Protein AF-A0ABD5VMC8-F1 (afdb_monomer)

Mean predicted aligned error: 4.79 Å

Sequence (68 aa):
MPVTIDTRNSADRWRYTCPNGHRNWEAVNNHFWCQSCAQRNWTEDPEFADLHDVKTGERVARERVRLV

Nearest PDB structures (foldseek):
  6ldw-assembly1_H  TM=4.904E-01  e=7.370E+00  Oryctolagus cuniculus

Structure (mmCIF, N/CA/C/O backbone):
data_AF-A0ABD5VMC8-F1
#
_entry.id   AF-A0ABD5VMC8-F1
#
loop_
_atom_site.group_PDB
_atom_site.id
_atom_site.type_symbol
_atom_site.label_atom_id
_atom_site.label_alt_id
_atom_site.label_comp_id
_atom_site.label_asym_id
_atom_site.label_entity_id
_atom_site.label_seq_id
_atom_site.pdbx_PDB_ins_code
_atom_site.Cartn_x
_atom_site.Cartn_y
_atom_site.Cartn_z
_atom_site.occupancy
_atom_site.B_iso_or_equiv
_atom_site.auth_seq_id
_atom_site.auth_comp_id
_atom_site.auth_asym_id
_atom_site.auth_atom_id
_atom_site.pdbx_PDB_model_num
ATOM 1 N N . MET A 1 1 ? 0.415 -13.680 12.594 1.00 66.31 1 MET A N 1
ATOM 2 C CA . MET A 1 1 ? -0.984 -13.678 12.113 1.00 66.31 1 MET A CA 1
ATOM 3 C C . MET A 1 1 ? -0.998 -13.035 10.734 1.00 66.31 1 MET A C 1
ATOM 5 O O . MET A 1 1 ? -0.281 -12.051 10.577 1.00 66.31 1 MET A O 1
ATOM 9 N N . PRO A 1 2 ? -1.706 -13.594 9.739 1.00 77.00 2 PRO A N 1
ATOM 10 C CA . PRO A 1 2 ? -1.814 -12.970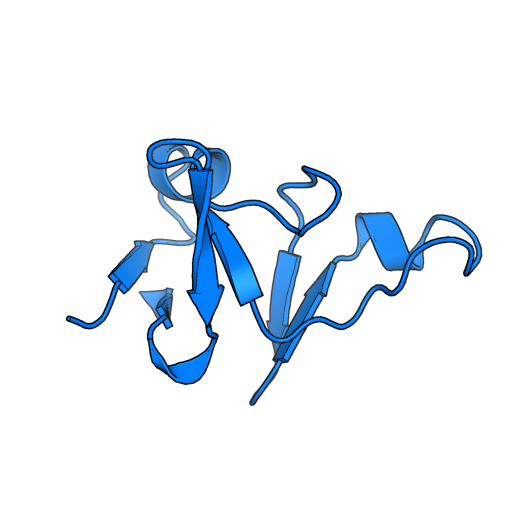 8.425 1.00 77.00 2 PRO A CA 1
ATOM 11 C C . PRO A 1 2 ? -2.648 -11.685 8.517 1.00 77.00 2 PRO A C 1
ATOM 13 O O . PRO A 1 2 ? -3.710 -11.668 9.139 1.00 77.00 2 PRO A O 1
ATOM 16 N N . VAL A 1 3 ? -2.152 -10.612 7.914 1.00 84.75 3 VAL A N 1
ATOM 17 C CA . VAL A 1 3 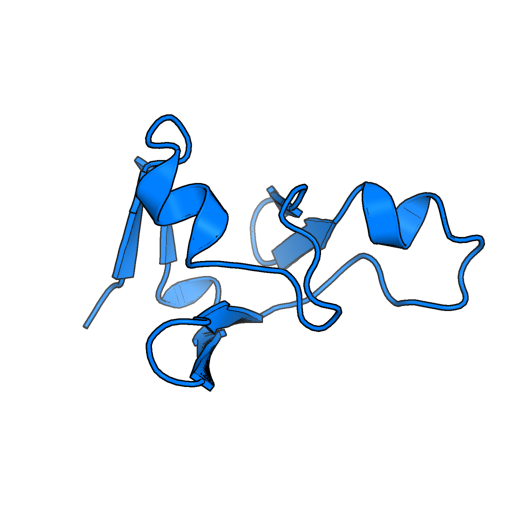? -2.821 -9.319 7.794 1.00 84.75 3 VAL A CA 1
ATOM 18 C C . VAL A 1 3 ? -3.654 -9.346 6.523 1.00 84.75 3 VAL A C 1
ATOM 20 O O . VAL A 1 3 ? -3.121 -9.516 5.430 1.00 84.75 3 VAL A O 1
ATOM 23 N N . THR A 1 4 ? -4.967 -9.202 6.662 1.00 88.25 4 THR A N 1
ATOM 24 C CA . THR A 1 4 ? -5.858 -9.090 5.504 1.00 88.25 4 THR A CA 1
ATOM 25 C C . THR A 1 4 ? -6.004 -7.617 5.152 1.00 88.25 4 THR A C 1
ATOM 27 O O . THR A 1 4 ? -6.348 -6.826 6.024 1.00 88.25 4 THR A O 1
ATOM 30 N N . ILE A 1 5 ? -5.703 -7.259 3.906 1.00 85.62 5 ILE A N 1
ATOM 31 C CA . ILE A 1 5 ? -5.804 -5.893 3.391 1.00 85.62 5 ILE A CA 1
ATOM 32 C C . ILE A 1 5 ? -6.841 -5.905 2.276 1.00 85.62 5 ILE A C 1
ATOM 34 O O . ILE A 1 5 ? -6.633 -6.544 1.244 1.00 85.62 5 ILE A O 1
ATOM 38 N N . ASP A 1 6 ? -7.943 -5.190 2.473 1.00 86.31 6 ASP 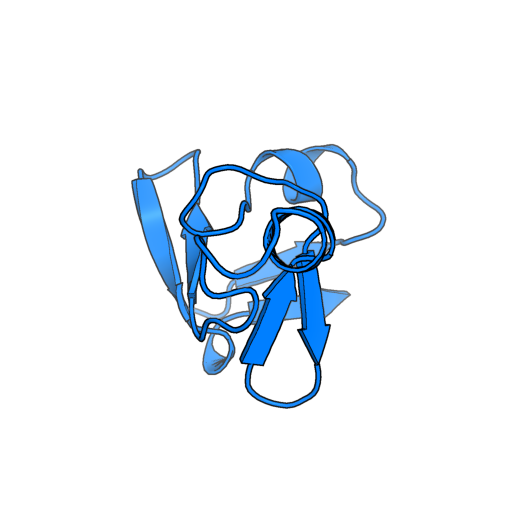A N 1
ATOM 39 C CA . ASP A 1 6 ? -8.911 -4.958 1.410 1.00 86.31 6 ASP A CA 1
ATOM 40 C C . ASP A 1 6 ? -8.461 -3.746 0.580 1.00 86.31 6 ASP A C 1
ATOM 42 O O . ASP A 1 6 ? -8.444 -2.607 1.044 1.00 86.31 6 ASP A O 1
ATOM 46 N N . THR A 1 7 ? -8.070 -3.989 -0.671 1.00 79.31 7 THR A N 1
ATOM 47 C CA . THR A 1 7 ? -7.583 -2.925 -1.577 1.00 79.31 7 THR A CA 1
ATOM 48 C C . THR A 1 7 ? -8.699 -2.023 -2.113 1.00 79.31 7 THR A C 1
ATOM 50 O O . THR A 1 7 ? -8.427 -0.934 -2.642 1.00 79.31 7 THR A O 1
ATOM 53 N N . ARG A 1 8 ? -9.954 -2.463 -1.971 1.00 80.75 8 ARG A N 1
ATOM 54 C CA . ARG A 1 8 ? -11.174 -1.721 -2.308 1.00 80.75 8 ARG A CA 1
ATOM 55 C C . ARG A 1 8 ? -11.645 -0.884 -1.124 1.00 80.75 8 ARG A C 1
ATOM 57 O O . ARG A 1 8 ? -12.313 0.130 -1.327 1.00 80.75 8 ARG A O 1
ATOM 64 N N . ASN A 1 9 ? -11.257 -1.259 0.093 1.00 83.19 9 ASN A N 1
ATOM 65 C CA . ASN A 1 9 ? -11.485 -0.459 1.282 1.00 83.19 9 ASN A CA 1
ATOM 66 C C . ASN A 1 9 ? -10.485 0.701 1.354 1.00 83.19 9 ASN A C 1
ATOM 68 O O . ASN A 1 9 ? -9.274 0.530 1.514 1.00 83.19 9 ASN A O 1
ATOM 72 N N . SER A 1 10 ? -11.009 1.921 1.283 1.00 78.56 10 SER A N 1
ATOM 73 C CA . SER A 1 10 ? -10.211 3.129 1.442 1.00 78.56 10 SER A CA 1
ATOM 74 C C . SER A 1 10 ? -9.511 3.177 2.806 1.00 78.56 10 SER A C 1
ATOM 76 O O . SER A 1 10 ? -8.363 3.598 2.862 1.00 78.56 10 SER A O 1
ATOM 78 N N . ALA A 1 11 ? -10.110 2.690 3.894 1.00 81.69 11 ALA A N 1
ATOM 79 C CA . ALA A 1 11 ? -9.472 2.721 5.213 1.00 81.69 11 ALA A CA 1
ATOM 80 C C . ALA A 1 11 ? -8.187 1.874 5.275 1.00 81.69 11 ALA A C 1
ATOM 82 O O . ALA A 1 11 ? -7.153 2.349 5.751 1.00 81.69 11 ALA A O 1
ATOM 83 N N . ASP A 1 12 ? -8.224 0.651 4.741 1.00 81.88 12 ASP A N 1
ATOM 84 C CA . ASP A 1 12 ? -7.054 -0.234 4.711 1.00 81.88 12 ASP A CA 1
ATOM 85 C C . ASP A 1 12 ? -5.966 0.321 3.786 1.00 81.88 12 ASP A C 1
ATOM 87 O O . ASP A 1 12 ? -4.784 0.331 4.132 1.00 81.88 12 ASP A O 1
ATOM 91 N N . ARG A 1 13 ? -6.362 0.906 2.654 1.00 80.69 13 ARG A N 1
ATOM 92 C CA . ARG A 1 13 ? -5.434 1.532 1.704 1.00 80.69 13 ARG A CA 1
ATOM 93 C C . ARG A 1 13 ? -4.747 2.792 2.236 1.00 80.69 13 ARG A C 1
ATOM 95 O O . ARG A 1 13 ? -3.687 3.173 1.746 1.00 80.69 13 ARG A O 1
ATOM 102 N N . TRP A 1 14 ? -5.341 3.451 3.228 1.00 84.50 14 TRP A N 1
ATOM 103 C CA . TRP A 1 14 ? -4.712 4.561 3.949 1.00 84.50 14 TRP A CA 1
ATOM 104 C C . TRP A 1 14 ? -3.813 4.095 5.094 1.00 84.50 14 TRP A C 1
ATOM 106 O O . TRP A 1 14 ? -2.864 4.800 5.436 1.00 84.50 14 TRP A O 1
ATOM 116 N N . ARG A 1 15 ? -4.097 2.927 5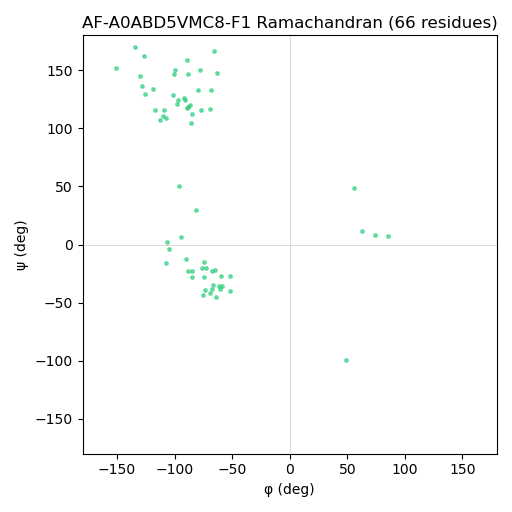.677 1.00 88.81 15 ARG A N 1
ATOM 117 C CA . ARG A 1 15 ? -3.313 2.349 6.769 1.00 88.81 15 ARG A CA 1
ATOM 118 C C . ARG A 1 15 ? -1.993 1.755 6.291 1.00 88.81 15 ARG A C 1
ATOM 120 O O . ARG A 1 15 ? -0.980 1.952 6.953 1.00 88.81 15 ARG A O 1
ATOM 127 N N . TYR A 1 16 ? -2.009 1.027 5.179 1.00 89.44 16 TYR A N 1
ATOM 128 C CA . TYR A 1 16 ? -0.822 0.368 4.643 1.00 89.44 16 TYR A CA 1
ATOM 129 C C . TYR A 1 16 ? -0.206 1.221 3.542 1.00 89.44 16 TYR A C 1
ATOM 131 O O . TYR A 1 16 ? -0.859 1.522 2.543 1.00 89.44 16 TYR A O 1
ATOM 139 N N . THR A 1 17 ? 1.049 1.616 3.716 1.00 91.25 17 THR A N 1
ATOM 140 C CA . THR A 1 17 ? 1.776 2.489 2.791 1.00 91.25 17 THR A CA 1
ATOM 141 C C . THR A 1 17 ? 3.097 1.855 2.374 1.00 91.25 17 THR A C 1
ATOM 143 O O . THR A 1 17 ? 3.584 0.917 3.003 1.00 91.25 17 THR A O 1
ATOM 146 N N . CYS A 1 18 ? 3.692 2.333 1.282 1.00 89.19 18 CYS A N 1
ATOM 147 C CA . CYS A 1 18 ? 5.063 1.966 0.953 1.00 89.19 18 CYS A CA 1
ATOM 148 C C . CYS A 1 18 ? 6.030 2.524 2.020 1.00 89.19 18 CYS A C 1
ATOM 150 O O . CYS A 1 18 ? 5.646 3.418 2.780 1.00 89.19 18 CYS A O 1
ATOM 152 N N . PRO A 1 19 ? 7.296 2.074 2.058 1.00 85.25 19 PRO A N 1
ATOM 153 C CA . PRO A 1 19 ? 8.303 2.578 2.998 1.00 85.25 19 PRO A CA 1
ATOM 154 C C . PRO A 1 19 ? 8.444 4.108 3.001 1.00 85.25 19 PRO A C 1
ATOM 156 O O . PRO A 1 19 ? 8.772 4.698 4.025 1.00 85.25 19 PRO A O 1
ATOM 159 N N . ASN A 1 20 ? 8.128 4.742 1.869 1.00 84.81 20 ASN A N 1
ATOM 160 C CA . ASN A 1 20 ? 8.198 6.188 1.661 1.00 84.81 20 ASN A CA 1
ATOM 161 C C . ASN A 1 20 ? 6.867 6.915 1.919 1.00 84.81 20 ASN A C 1
ATOM 163 O O . ASN A 1 20 ? 6.748 8.110 1.663 1.00 84.81 20 ASN A O 1
ATOM 167 N N . GLY A 1 21 ? 5.846 6.211 2.412 1.00 86.31 21 GLY A N 1
ATOM 168 C CA . GLY A 1 21 ? 4.553 6.783 2.791 1.00 86.31 21 GLY A CA 1
ATOM 169 C C . GLY A 1 21 ? 3.540 6.930 1.650 1.00 86.31 21 GLY A C 1
ATOM 170 O O . GLY A 1 21 ? 2.465 7.499 1.853 1.00 86.31 21 GLY A O 1
ATOM 171 N N . HIS A 1 22 ? 3.826 6.412 0.454 1.00 88.62 22 HIS A N 1
ATOM 172 C CA . HIS A 1 22 ? 2.868 6.415 -0.653 1.00 88.62 22 HIS A CA 1
ATOM 173 C C . HIS A 1 22 ? 1.803 5.320 -0.487 1.00 88.62 22 HIS A C 1
ATOM 175 O O . HIS A 1 22 ? 2.055 4.252 0.060 1.00 88.62 22 HIS A O 1
ATOM 181 N N . ARG A 1 23 ? 0.602 5.566 -1.017 1.00 87.25 23 ARG A N 1
ATOM 182 C CA . ARG A 1 23 ? -0.554 4.640 -0.952 1.00 87.25 23 ARG A CA 1
ATOM 183 C C . ARG A 1 23 ? -0.822 3.919 -2.271 1.00 87.25 23 ARG A C 1
ATOM 185 O O . ARG A 1 23 ? -1.729 3.099 -2.364 1.00 87.25 23 ARG A O 1
ATOM 192 N N . ASN A 1 24 ? -0.062 4.271 -3.304 1.00 87.19 24 ASN A N 1
ATOM 193 C CA . ASN A 1 24 ? -0.235 3.762 -4.657 1.00 87.19 24 ASN A CA 1
ATOM 194 C C . ASN A 1 24 ? 0.716 2.591 -4.923 1.00 87.19 24 ASN A C 1
ATOM 196 O O . ASN A 1 24 ? 1.503 2.603 -5.871 1.00 87.19 24 ASN A O 1
ATOM 200 N N . TR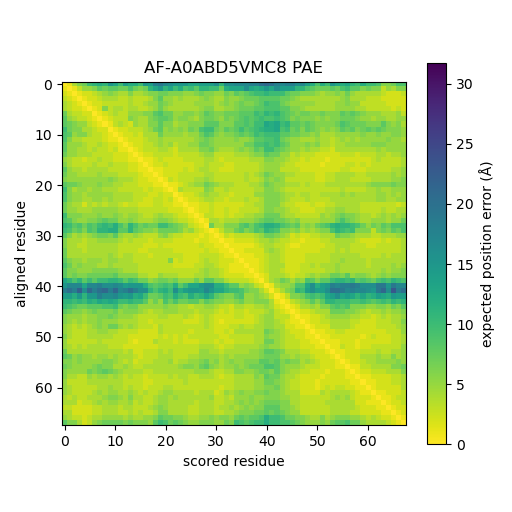P A 1 25 ? 0.690 1.637 -3.995 1.00 88.88 25 TRP A N 1
ATOM 201 C CA . TRP A 1 25 ? 1.418 0.387 -4.096 1.00 88.88 25 TRP A CA 1
ATOM 202 C C . TRP A 1 25 ? 0.483 -0.731 -4.557 1.00 88.88 25 TRP A C 1
ATOM 204 O O . TRP A 1 25 ? -0.717 -0.719 -4.281 1.00 88.88 25 TRP A O 1
ATOM 214 N N . GLU A 1 26 ? 1.054 -1.699 -5.253 1.00 87.50 26 GLU A N 1
ATOM 215 C CA . GLU A 1 26 ? 0.403 -2.890 -5.777 1.00 87.50 26 GLU A CA 1
ATOM 216 C C . GLU A 1 26 ? 1.233 -4.106 -5.372 1.00 87.50 26 GLU A C 1
ATOM 218 O O . GLU A 1 26 ? 2.456 -4.031 -5.293 1.00 87.50 26 GLU A O 1
ATOM 223 N N . ALA A 1 27 ? 0.595 -5.238 -5.080 1.00 85.69 27 ALA A N 1
ATOM 224 C CA . ALA A 1 27 ? 1.337 -6.468 -4.827 1.00 85.69 27 ALA A CA 1
ATOM 225 C C . ALA A 1 27 ? 1.550 -7.218 -6.139 1.00 85.69 27 ALA A C 1
ATOM 227 O O . ALA A 1 27 ? 0.590 -7.674 -6.760 1.00 85.69 27 ALA A O 1
ATOM 228 N N . VAL A 1 28 ? 2.809 -7.392 -6.524 1.00 82.12 28 VAL A N 1
ATOM 229 C CA . VAL A 1 28 ? 3.205 -8.110 -7.733 1.00 82.12 28 VAL A CA 1
ATOM 230 C C . VAL A 1 28 ? 3.916 -9.382 -7.297 1.00 82.12 28 VAL A C 1
ATOM 232 O O . VAL A 1 28 ? 5.035 -9.352 -6.795 1.00 82.12 28 VAL A O 1
ATOM 235 N N . ASN A 1 29 ? 3.242 -10.523 -7.453 1.00 79.81 29 ASN A N 1
ATOM 236 C CA . ASN A 1 29 ? 3.736 -11.838 -7.036 1.00 79.81 29 ASN A CA 1
ATOM 237 C C . ASN A 1 29 ? 4.273 -11.839 -5.587 1.00 79.81 29 ASN A C 1
ATOM 239 O O . ASN A 1 29 ? 3.485 -11.900 -4.638 1.00 79.81 29 ASN A O 1
ATOM 243 N N . ASN A 1 30 ? 5.601 -11.750 -5.440 1.00 83.62 30 ASN A N 1
ATOM 244 C CA . ASN A 1 30 ? 6.345 -11.900 -4.192 1.00 83.62 30 ASN A CA 1
ATOM 245 C C . ASN A 1 30 ? 6.903 -10.586 -3.616 1.00 83.62 30 ASN A C 1
ATOM 247 O O . ASN A 1 30 ? 7.569 -10.612 -2.585 1.00 83.62 30 ASN A O 1
ATOM 251 N N . HIS A 1 31 ? 6.639 -9.450 -4.256 1.00 87.38 31 HIS A N 1
ATOM 252 C CA . HIS A 1 31 ? 7.011 -8.126 -3.766 1.00 87.38 31 HIS A CA 1
ATOM 253 C C . HIS A 1 31 ? 5.834 -7.159 -3.904 1.00 87.38 31 HIS A C 1
ATOM 255 O O . HIS A 1 31 ? 4.797 -7.459 -4.500 1.00 87.38 31 HIS A O 1
ATOM 261 N N . PHE A 1 32 ? 5.983 -5.993 -3.304 1.00 90.25 32 PHE A N 1
ATOM 262 C CA . PHE A 1 32 ? 5.147 -4.842 -3.562 1.00 90.25 32 PHE A CA 1
ATOM 263 C C . PHE A 1 32 ? 5.877 -3.901 -4.500 1.00 90.25 32 PHE A C 1
ATOM 265 O O . PHE A 1 32 ? 7.098 -3.778 -4.459 1.00 90.25 32 PHE A O 1
ATOM 272 N N . TRP A 1 33 ? 5.102 -3.234 -5.335 1.00 89.38 33 TRP A N 1
ATOM 273 C CA . TRP A 1 33 ? 5.574 -2.257 -6.286 1.00 89.38 33 TRP A CA 1
ATOM 274 C C . TRP A 1 33 ? 4.814 -0.954 -6.083 1.00 89.38 33 TRP A C 1
ATOM 276 O O . TRP A 1 33 ? 3.590 -0.961 -6.021 1.00 89.38 33 TRP A O 1
ATOM 286 N N . CYS A 1 34 ? 5.507 0.174 -5.970 1.00 90.69 34 CYS A N 1
ATOM 287 C CA . CYS A 1 34 ? 4.878 1.483 -5.837 1.00 90.69 34 CYS A CA 1
ATOM 288 C C . CYS A 1 34 ? 5.057 2.320 -7.100 1.00 90.69 34 CYS A C 1
ATOM 290 O O . CYS A 1 34 ? 6.154 2.801 -7.393 1.00 90.69 34 CYS A O 1
ATOM 292 N N . GLN A 1 35 ? 3.941 2.633 -7.760 1.00 88.75 35 GLN A N 1
ATOM 293 C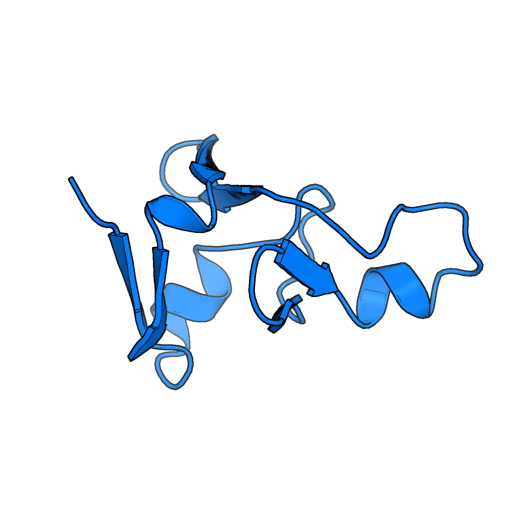 CA . GLN A 1 35 ? 3.931 3.458 -8.967 1.00 88.75 35 GLN A CA 1
ATOM 294 C C . GLN A 1 35 ? 4.498 4.864 -8.708 1.00 88.75 35 GLN A C 1
ATOM 296 O O . GLN A 1 35 ? 5.230 5.401 -9.534 1.00 88.75 35 GLN A O 1
ATOM 301 N N . SER A 1 36 ? 4.207 5.464 -7.547 1.00 88.25 36 SER A N 1
ATOM 302 C CA . SER A 1 36 ? 4.732 6.793 -7.191 1.00 88.25 36 SER A CA 1
ATOM 303 C C . SER A 1 36 ? 6.250 6.806 -6.985 1.00 88.25 36 SER A C 1
ATOM 305 O O . SER A 1 36 ? 6.895 7.785 -7.349 1.00 88.25 36 SER A O 1
ATOM 307 N N . CYS A 1 37 ? 6.829 5.730 -6.439 1.00 88.06 37 CYS A N 1
ATOM 308 C CA . CYS A 1 37 ? 8.281 5.588 -6.324 1.00 88.06 37 CYS A CA 1
ATOM 309 C C . CYS A 1 37 ? 8.907 5.394 -7.710 1.00 88.06 37 CYS A C 1
ATOM 311 O O . CYS A 1 37 ? 9.880 6.066 -8.035 1.00 88.06 37 CYS A O 1
ATOM 313 N N . ALA A 1 38 ? 8.280 4.581 -8.569 1.00 86.69 38 ALA A N 1
ATOM 314 C CA . ALA A 1 38 ? 8.756 4.345 -9.933 1.00 86.69 38 ALA A CA 1
ATOM 315 C C . ALA A 1 38 ? 8.772 5.634 -10.775 1.00 86.69 38 AL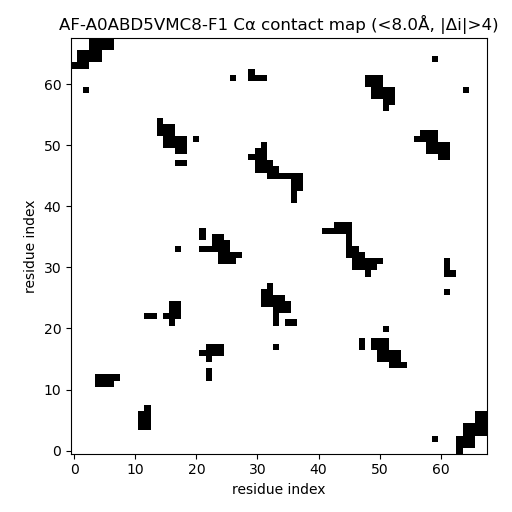A A C 1
ATOM 317 O O . ALA A 1 38 ? 9.681 5.853 -11.570 1.00 86.69 38 ALA A O 1
ATOM 318 N N . GLN A 1 39 ? 7.795 6.524 -10.568 1.00 86.50 39 GLN A N 1
ATOM 319 C CA . GLN A 1 39 ? 7.739 7.826 -11.240 1.00 86.50 39 GLN A CA 1
ATOM 320 C C . GLN A 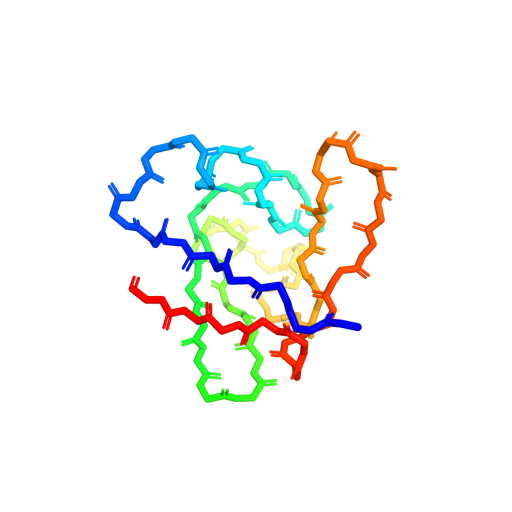1 39 ? 8.773 8.836 -10.719 1.00 86.50 39 GLN A C 1
ATOM 322 O O . GLN A 1 39 ? 9.090 9.792 -11.423 1.00 86.50 39 GLN A O 1
ATOM 327 N N . ARG A 1 40 ? 9.329 8.651 -9.513 1.00 81.94 40 ARG A N 1
ATOM 328 C CA . ARG A 1 40 ? 10.278 9.590 -8.883 1.00 81.94 40 ARG A CA 1
ATOM 329 C C . ARG A 1 40 ? 11.727 9.447 -9.366 1.00 81.94 40 ARG A C 1
ATOM 331 O O . ARG A 1 40 ? 12.662 9.796 -8.653 1.00 81.94 40 ARG A O 1
ATOM 338 N N . ASN A 1 41 ? 11.915 9.021 -10.613 1.00 66.06 41 ASN A N 1
ATOM 339 C CA . ASN A 1 41 ? 13.200 9.065 -11.309 1.00 66.06 41 ASN A CA 1
ATOM 340 C C . ASN A 1 41 ? 14.333 8.328 -10.555 1.00 66.06 41 ASN A C 1
ATOM 342 O O . ASN A 1 41 ? 15.419 8.873 -10.373 1.00 66.06 41 ASN A O 1
ATOM 346 N N . TRP A 1 42 ? 14.064 7.090 -10.115 1.00 63.06 42 TRP A N 1
ATOM 347 C CA . TRP A 1 42 ? 15.055 6.136 -9.575 1.00 63.06 42 TRP A CA 1
ATOM 348 C C . TRP A 1 42 ? 15.790 6.547 -8.289 1.00 63.06 42 TRP A C 1
ATOM 350 O O . TRP A 1 42 ? 16.755 5.898 -7.903 1.00 63.06 42 TRP A O 1
ATOM 360 N N . THR A 1 43 ? 15.350 7.604 -7.602 1.00 72.44 43 THR A N 1
ATOM 361 C CA . THR A 1 43 ? 15.907 7.954 -6.277 1.00 72.44 43 THR A CA 1
ATOM 362 C C . THR A 1 43 ? 15.401 7.006 -5.188 1.00 72.44 43 THR A C 1
ATOM 364 O O . THR A 1 43 ? 16.077 6.766 -4.195 1.00 72.44 43 THR A O 1
ATOM 367 N N . GLU A 1 44 ? 14.206 6.458 -5.396 1.00 79.38 44 GLU A N 1
ATOM 368 C CA . GLU A 1 44 ? 13.498 5.601 -4.456 1.00 79.38 44 GLU A CA 1
ATOM 369 C C . GLU A 1 44 ? 13.281 4.237 -5.096 1.00 79.38 44 GLU A C 1
ATOM 371 O O . GLU A 1 44 ? 12.827 4.171 -6.241 1.00 79.38 44 GLU A O 1
ATOM 376 N N . ASP A 1 45 ? 13.552 3.167 -4.351 1.00 82.06 45 ASP A N 1
ATOM 377 C CA . ASP A 1 45 ? 13.313 1.808 -4.829 1.00 82.06 45 ASP A CA 1
ATOM 378 C C . ASP A 1 45 ? 11.796 1.560 -4.935 1.00 82.06 45 ASP A C 1
ATOM 380 O O . ASP A 1 45 ? 11.073 1.657 -3.931 1.00 82.06 45 ASP A O 1
ATOM 384 N N . PRO A 1 46 ? 11.259 1.319 -6.145 1.00 86.81 46 PRO A N 1
ATOM 385 C CA . PRO A 1 46 ? 9.834 1.097 -6.317 1.00 86.81 46 PRO A CA 1
ATOM 386 C C . PRO A 1 46 ? 9.406 -0.294 -5.869 1.00 86.81 46 PRO A C 1
ATOM 388 O O . PRO A 1 46 ? 8.221 -0.479 -5.597 1.00 86.81 46 PRO A O 1
ATOM 391 N N . GLU A 1 47 ? 10.338 -1.241 -5.783 1.00 89.44 47 GLU A N 1
ATOM 392 C CA . GLU A 1 47 ? 10.107 -2.623 -5.388 1.00 89.44 47 GLU A CA 1
ATOM 393 C C . GLU A 1 47 ? 10.520 -2.831 -3.927 1.00 89.44 47 GLU A C 1
ATOM 395 O O . GLU A 1 47 ? 11.619 -2.479 -3.509 1.00 89.44 47 GLU A O 1
ATOM 400 N N . PHE A 1 48 ? 9.634 -3.402 -3.114 1.00 89.06 48 PHE A N 1
ATOM 401 C CA . PHE A 1 48 ? 9.907 -3.653 -1.698 1.00 89.06 48 PHE A CA 1
ATOM 402 C C . PHE A 1 48 ? 9.141 -4.870 -1.185 1.00 89.06 48 PHE A C 1
ATOM 404 O O . PHE A 1 48 ? 8.066 -5.210 -1.672 1.00 89.06 48 PHE A O 1
ATOM 411 N N . ALA A 1 49 ? 9.689 -5.546 -0.178 1.00 90.56 49 ALA A N 1
ATOM 412 C CA . ALA A 1 49 ? 9.078 -6.750 0.386 1.00 90.56 49 ALA A CA 1
ATOM 413 C C . ALA A 1 49 ? 8.016 -6.450 1.457 1.00 90.56 49 ALA A C 1
ATOM 415 O O . ALA A 1 49 ? 7.134 -7.279 1.687 1.00 90.56 49 ALA A O 1
ATOM 416 N N . ASP A 1 50 ? 8.071 -5.268 2.082 1.00 91.38 50 ASP A N 1
ATOM 417 C CA . ASP A 1 50 ? 7.288 -4.949 3.277 1.00 91.38 50 ASP A CA 1
ATOM 418 C C . ASP A 1 50 ? 6.496 -3.646 3.138 1.00 91.38 50 ASP A C 1
ATOM 420 O O . ASP A 1 50 ? 7.026 -2.615 2.721 1.00 91.38 50 ASP A O 1
ATOM 424 N N . LEU A 1 51 ? 5.240 -3.665 3.575 1.00 90.62 51 LEU A N 1
ATOM 425 C CA . LEU A 1 51 ? 4.418 -2.467 3.728 1.00 90.62 51 LEU A CA 1
ATOM 426 C C . LEU A 1 51 ? 4.605 -1.844 5.102 1.00 90.62 51 LEU A C 1
ATOM 428 O O . LEU A 1 51 ? 4.767 -2.544 6.094 1.00 90.62 51 LEU A O 1
ATOM 432 N N . HIS A 1 52 ? 4.514 -0.527 5.175 1.00 91.50 52 HIS A N 1
ATOM 433 C CA . HIS A 1 52 ? 4.471 0.206 6.426 1.00 91.50 52 HIS A CA 1
ATOM 434 C C . HIS A 1 52 ? 3.021 0.289 6.923 1.00 91.50 52 HIS A C 1
ATOM 436 O O . HIS A 1 52 ? 2.152 0.830 6.242 1.00 91.50 52 HIS A O 1
ATOM 442 N N . ASP A 1 53 ? 2.744 -0.245 8.111 1.00 91.25 53 ASP A N 1
ATOM 443 C CA . ASP A 1 53 ? 1.468 -0.074 8.802 1.00 91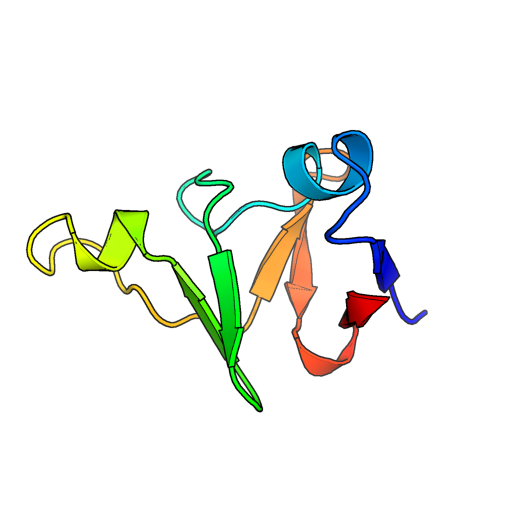.25 53 ASP A CA 1
ATOM 444 C C . ASP A 1 53 ? 1.509 1.226 9.607 1.00 91.25 53 ASP A C 1
ATOM 446 O O . ASP A 1 53 ? 2.115 1.296 10.670 1.00 91.25 53 ASP A O 1
ATOM 450 N N . VAL A 1 54 ? 0.832 2.265 9.125 1.00 88.44 54 VAL A N 1
ATOM 451 C CA . VAL A 1 54 ? 0.792 3.586 9.774 1.00 88.44 54 VAL A CA 1
ATOM 452 C C . VAL A 1 54 ? 0.096 3.537 11.140 1.00 88.44 54 VAL A C 1
ATOM 454 O O . VAL A 1 54 ? 0.332 4.397 11.986 1.00 88.44 54 VAL A O 1
ATOM 457 N N . LYS A 1 55 ? -0.754 2.534 11.398 1.00 86.69 55 LYS A N 1
ATOM 458 C CA . LYS A 1 55 ? -1.455 2.404 12.682 1.00 86.69 55 LYS A CA 1
ATOM 459 C C . LYS A 1 55 ? -0.524 1.932 13.797 1.00 86.69 55 LYS A C 1
ATOM 461 O O . LYS A 1 55 ? -0.685 2.368 14.933 1.00 86.69 55 LYS A O 1
ATOM 466 N N . THR A 1 56 ? 0.383 1.004 13.495 1.00 86.38 56 THR A N 1
ATOM 467 C CA . THR A 1 56 ? 1.290 0.400 14.489 1.00 86.38 56 THR A CA 1
ATOM 468 C C . THR A 1 56 ? 2.733 0.881 14.352 1.00 86.38 56 THR A C 1
ATOM 470 O O . THR A 1 56 ? 3.516 0.719 15.282 1.00 86.38 56 THR A O 1
ATOM 473 N N . GLY A 1 57 ? 3.087 1.487 13.217 1.00 87.38 57 GLY A N 1
ATOM 474 C CA . GLY A 1 57 ? 4.460 1.821 12.837 1.00 87.38 57 GLY A CA 1
ATOM 475 C C . GLY A 1 57 ? 5.289 0.605 12.409 1.00 87.38 57 GLY A C 1
ATOM 476 O O . GLY A 1 57 ? 6.504 0.715 12.244 1.00 87.38 57 GLY A O 1
ATOM 477 N N . GLU A 1 58 ? 4.668 -0.568 12.264 1.00 89.50 58 GLU A N 1
ATOM 478 C CA . GLU A 1 58 ? 5.369 -1.809 11.942 1.00 89.50 58 GLU A CA 1
ATOM 479 C C . GLU A 1 58 ? 5.487 -2.042 10.436 1.00 89.50 58 GLU A C 1
ATOM 481 O O . GLU A 1 58 ? 4.705 -1.540 9.630 1.00 89.50 58 GLU A O 1
ATOM 486 N N . ARG A 1 59 ? 6.462 -2.871 10.056 1.00 90.88 59 ARG A N 1
ATOM 487 C CA . ARG A 1 59 ? 6.625 -3.349 8.683 1.00 90.88 59 ARG A CA 1
ATOM 488 C C . ARG A 1 59 ? 5.986 -4.724 8.526 1.00 90.88 59 ARG A C 1
ATOM 490 O O . ARG A 1 59 ? 6.307 -5.658 9.259 1.00 90.88 59 ARG A O 1
ATOM 497 N N . VAL A 1 60 ? 5.074 -4.842 7.570 1.00 89.62 60 VAL A N 1
ATOM 498 C CA . VAL A 1 60 ? 4.326 -6.058 7.266 1.00 89.62 60 VAL A CA 1
ATOM 499 C C . VAL A 1 60 ? 4.837 -6.644 5.957 1.00 89.62 60 VAL A C 1
ATOM 501 O O . VAL A 1 60 ? 4.573 -6.111 4.880 1.00 89.62 60 VAL A O 1
ATOM 504 N N . ALA A 1 61 ? 5.532 -7.772 6.060 1.00 89.56 61 ALA A N 1
ATOM 505 C CA . ALA A 1 61 ? 6.047 -8.499 4.909 1.00 89.56 61 ALA A CA 1
ATOM 506 C C . ALA A 1 61 ? 4.936 -9.025 3.996 1.00 89.56 61 ALA A C 1
ATOM 508 O O . ALA A 1 61 ? 3.869 -9.441 4.459 1.00 89.56 61 ALA A O 1
ATOM 509 N N . ARG A 1 62 ? 5.216 -9.081 2.692 1.00 87.69 62 ARG A N 1
ATOM 510 C CA . ARG A 1 62 ? 4.301 -9.558 1.645 1.00 87.69 62 ARG A CA 1
ATOM 511 C C . ARG A 1 62 ? 3.715 -10.934 1.933 1.00 87.69 62 ARG A C 1
ATOM 513 O O . ARG A 1 62 ? 2.528 -11.148 1.694 1.00 87.69 62 ARG A O 1
ATOM 520 N N . GLU A 1 63 ? 4.525 -11.837 2.470 1.00 87.38 63 GLU A N 1
ATOM 521 C CA . GLU A 1 63 ? 4.140 -13.188 2.905 1.00 87.38 63 GLU A CA 1
ATOM 522 C C . GLU A 1 63 ? 3.058 -13.196 3.996 1.00 87.38 63 GLU A C 1
ATOM 524 O O . GLU A 1 63 ? 2.271 -14.136 4.098 1.00 87.38 63 GLU A O 1
ATOM 529 N N . ARG A 1 64 ? 2.980 -12.133 4.801 1.00 87.62 64 ARG A N 1
ATOM 530 C CA . ARG A 1 64 ? 1.961 -11.969 5.841 1.00 87.62 64 ARG A CA 1
ATOM 531 C C . ARG A 1 64 ? 0.720 -11.259 5.322 1.00 87.62 64 ARG A C 1
ATOM 533 O O . ARG A 1 64 ? -0.286 -11.273 6.022 1.00 87.62 64 ARG A O 1
ATOM 540 N N . VAL A 1 65 ? 0.767 -10.658 4.136 1.00 87.00 65 VAL A N 1
ATOM 541 C CA . VAL A 1 65 ? -0.339 -9.891 3.559 1.00 87.00 65 VAL A CA 1
ATOM 542 C C . VAL A 1 65 ? -1.224 -10.775 2.689 1.00 87.00 65 VAL A C 1
ATOM 544 O O . VAL A 1 65 ? -0.776 -11.396 1.722 1.00 87.00 65 VAL A O 1
ATOM 547 N N . ARG A 1 66 ? -2.520 -10.766 2.988 1.00 86.88 66 ARG A N 1
ATOM 548 C CA . ARG A 1 66 ? -3.568 -11.342 2.151 1.00 86.88 66 ARG A CA 1
ATOM 549 C C . ARG A 1 66 ? -4.403 -10.214 1.563 1.00 86.88 66 ARG A C 1
ATOM 551 O O . ARG A 1 66 ? -5.122 -9.547 2.298 1.00 86.88 66 ARG A O 1
ATOM 558 N N . LEU A 1 67 ? -4.298 -10.006 0.255 1.00 84.38 67 LEU A N 1
ATOM 559 C CA . LEU A 1 67 ? -5.165 -9.065 -0.449 1.00 84.38 67 LEU A CA 1
ATOM 560 C C . LEU A 1 67 ? -6.522 -9.722 -0.709 1.00 84.38 67 LEU A C 1
ATOM 562 O O . LEU A 1 67 ? -6.560 -10.877 -1.148 1.00 84.38 67 LEU A O 1
ATOM 566 N N . VAL A 1 68 ? -7.602 -8.999 -0.417 1.00 82.81 68 VAL A N 1
ATOM 567 C CA . VAL A 1 68 ? -8.994 -9.411 -0.670 1.00 82.81 68 VAL A CA 1
ATOM 568 C C . VAL A 1 68 ? -9.751 -8.370 -1.479 1.00 82.81 68 VAL A C 1
ATOM 570 O O . VAL A 1 68 ? -9.326 -7.192 -1.521 1.00 82.81 68 VAL A O 1
#

Solvent-accessible surface area (backbone atoms only — not comparable to full-atom values): 3918 Å² total; per-residue (Å²): 127,74,46,75,40,37,76,83,40,66,69,46,37,68,33,43,19,40,86,86,67,45,60,58,56,45,80,54,95,83,30,32,37,26,58,68,32,56,69,52,75,74,78,42,79,28,67,41,52,45,32,29,30,68,85,79,72,44,74,47,44,44,92,38,52,41,80,92

Foldseek 3Di:
DADEAELPDPVSLQQWAAPVNHSQWDDDPQWIFHPVQVVPPPPHDRTGQWIQGNVVRDTHGPVSYDYD

Radius of gyration: 11.12 Å; Cα contacts (8 Å, |Δi|>4): 125; chains: 1; bounding box: 27×23×26 Å

pLDDT: mean 85.27, std 5.79, range [63.06, 91.5]

Secondary structure (DSSP, 8-state):
-PEEE-SS-HHHHHHEE-TTS-S-EEEETTEEEEHHHHHTTTSS-SEESEEEETTTTEEEEGGGEEE-